Protein AF-M0DHX6-F1 (afdb_monomer_lite)

pLDDT: mean 81.8, std 14.22, range [41.78, 93.5]

Sequence (64 aa):
MVGSDSPRDADADSVEFVLVAAVAANGVIGRDGGMPWHLPEDMAHFKQTTTGHPVVVGRKTYES

InterPro domains:
  IPR001796 Dihydrofolate reductase domain [PF00186] (17-64)
  IPR001796 Dihydrofolate reductase domain [PS51330] (16-64)
  IPR001796 Dihydrofolate reductase domain [cd00209] (17-64)
  IPR012259 Dihydrofolate reductase [PTHR48069] (17-64)
  IPR017925 Dihydrofolate reductase conserved site [PS00075] (28-50)
  IPR024072 Dihydrofolate reductase-like domain superfamily [G3DSA:3.40.430.10] (12-64)
  IPR024072 Dihydrofolate reductase-like domain superfamily [SSF53597] (17-64)

Organism: NCBI:txid1227487

Secondary structure (DSSP, 8-state):
-----PPP---TT-----------TTS-S-BTTB-SS--HHHHHHHHHHHTTS-----HHHH--

Foldseek 3Di:
DDPPPPPPPPPPPDDDDDDDFDADPVRDRDDPLGRPDDDVVSVVVVCVVCPPHDDDDDPSNVVD

Structure (mmCIF, N/CA/C/O backbone):
data_AF-M0DHX6-F1
#
_entry.id   AF-M0DHX6-F1
#
loop_
_atom_site.group_PDB
_atom_site.id
_atom_site.type_symbol
_atom_site.label_atom_id
_atom_site.label_alt_id
_atom_site.label_comp_id
_atom_site.label_asym_id
_atom_site.label_entity_id
_atom_site.label_seq_id
_atom_site.pdbx_PDB_ins_code
_atom_site.Cartn_x
_atom_site.Cartn_y
_atom_site.Cartn_z
_atom_site.occupancy
_atom_site.B_iso_or_equiv
_atom_site.auth_seq_id
_atom_site.auth_comp_id
_atom_site.auth_asym_id
_atom_site.auth_atom_id
_atom_site.pdbx_PDB_model_num
ATOM 1 N N . MET A 1 1 ? -15.449 -43.897 6.427 1.00 41.78 1 MET A N 1
ATOM 2 C CA . MET A 1 1 ? -14.339 -43.035 6.871 1.00 41.78 1 MET A CA 1
ATOM 3 C C . MET A 1 1 ? -14.696 -41.619 6.463 1.00 41.78 1 MET A C 1
ATOM 5 O O . MET A 1 1 ? -14.710 -41.319 5.281 1.00 41.78 1 MET A O 1
ATOM 9 N N . VAL A 1 2 ? -15.149 -40.800 7.401 1.00 44.84 2 VAL A N 1
ATOM 10 C CA . VAL A 1 2 ? -15.397 -39.378 7.151 1.00 44.84 2 VAL A CA 1
ATOM 11 C C . VAL A 1 2 ? -14.369 -38.690 8.026 1.00 44.84 2 VAL A C 1
ATOM 13 O O . VAL A 1 2 ? -14.393 -38.877 9.240 1.00 44.84 2 VAL A O 1
ATOM 16 N N . GLY A 1 3 ? -13.379 -38.057 7.400 1.00 48.59 3 GLY A N 1
ATOM 17 C CA . GLY A 1 3 ? -12.406 -37.250 8.118 1.00 48.59 3 GLY A CA 1
ATOM 18 C C . GLY A 1 3 ? -13.163 -36.102 8.757 1.00 48.59 3 GLY A C 1
ATOM 19 O O . GLY A 1 3 ? -13.703 -35.259 8.046 1.00 48.59 3 GLY A O 1
ATOM 20 N N . SER A 1 4 ? -13.264 -36.131 10.080 1.00 48.62 4 SER A N 1
ATOM 21 C CA . SER A 1 4 ? -13.704 -34.999 10.874 1.00 48.62 4 SER A CA 1
ATOM 22 C C . SER A 1 4 ? -12.737 -33.852 10.605 1.00 48.62 4 SER A C 1
ATOM 24 O O . SER A 1 4 ? -11.640 -33.824 11.159 1.00 48.62 4 SER A O 1
ATOM 26 N N . ASP A 1 5 ? -13.125 -32.922 9.737 1.00 61.28 5 ASP A N 1
ATOM 27 C CA . ASP A 1 5 ? -12.578 -31.569 9.755 1.00 61.28 5 ASP A CA 1
ATOM 28 C C . ASP A 1 5 ? -13.144 -30.901 11.012 1.00 61.28 5 ASP A C 1
ATOM 30 O O . ASP A 1 5 ? -14.127 -30.164 10.985 1.00 61.28 5 ASP A O 1
ATOM 34 N N . SER A 1 6 ? -12.605 -31.304 12.166 1.00 55.12 6 SER A N 1
ATOM 35 C CA . SER A 1 6 ? -12.754 -30.528 13.386 1.00 55.12 6 SER A CA 1
ATOM 36 C C . SER A 1 6 ? -12.144 -29.164 13.082 1.00 55.12 6 SER A C 1
ATOM 38 O O . SER A 1 6 ? -10.965 -29.126 12.706 1.00 55.12 6 SER A O 1
ATOM 40 N N . PRO A 1 7 ? -12.897 -28.059 13.236 1.00 60.62 7 PRO A N 1
ATOM 41 C CA . PRO A 1 7 ? -12.298 -26.740 13.232 1.00 60.62 7 PRO A CA 1
ATOM 42 C C . PRO A 1 7 ? -11.198 -26.806 14.276 1.00 60.62 7 PRO A C 1
ATOM 44 O O . PRO A 1 7 ? -11.453 -27.191 15.417 1.00 60.62 7 PRO A O 1
ATOM 47 N N . ARG A 1 8 ? -9.955 -26.558 13.861 1.00 60.78 8 ARG A N 1
ATOM 48 C CA . ARG A 1 8 ? -8.869 -26.400 14.818 1.00 60.78 8 ARG A CA 1
ATOM 49 C C . ARG A 1 8 ? -9.374 -25.357 15.803 1.00 60.78 8 ARG A C 1
ATOM 51 O O . ARG A 1 8 ? -9.718 -24.258 15.369 1.00 60.78 8 ARG A O 1
ATOM 58 N N . ASP A 1 9 ? -9.444 -25.713 17.079 1.00 56.41 9 ASP A N 1
ATOM 59 C CA . ASP A 1 9 ? -9.459 -24.752 18.171 1.00 56.41 9 ASP A CA 1
ATOM 60 C C . ASP A 1 9 ? -8.124 -23.992 18.080 1.00 56.41 9 ASP A C 1
ATOM 62 O O . ASP A 1 9 ? -7.169 -24.273 18.796 1.00 56.41 9 ASP A O 1
ATOM 66 N N . ALA A 1 10 ? -7.993 -23.134 17.066 1.00 57.06 10 ALA A N 1
ATOM 67 C CA . ALA A 1 10 ? -6.929 -22.166 16.961 1.00 57.06 10 ALA A CA 1
ATOM 68 C C . ALA A 1 10 ? -7.173 -21.209 18.118 1.00 57.06 10 ALA A C 1
ATOM 70 O O . ALA A 1 10 ? -8.299 -20.737 18.293 1.00 57.06 10 ALA A O 1
ATOM 71 N N . ASP A 1 11 ? -6.143 -21.020 18.937 1.00 61.03 11 ASP A N 1
ATOM 72 C CA . ASP A 1 11 ? -6.161 -20.240 20.162 1.00 61.03 11 ASP A CA 1
ATOM 73 C C . ASP A 1 11 ? -7.069 -19.021 20.009 1.00 61.03 11 ASP A C 1
ATOM 75 O O . ASP A 1 11 ? -6.918 -18.263 19.049 1.00 61.03 11 ASP A O 1
ATOM 79 N N . ALA A 1 12 ? -7.998 -18.818 20.947 1.00 57.97 12 ALA A N 1
ATOM 80 C CA . ALA A 1 12 ? -8.979 -17.725 20.946 1.00 57.97 12 ALA A CA 1
ATOM 8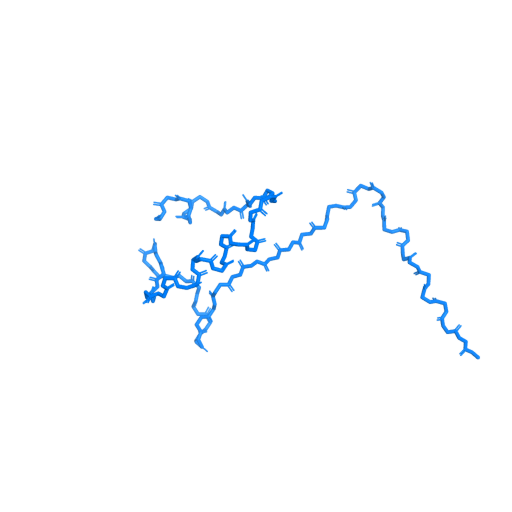1 C C . ALA A 1 12 ? -8.359 -16.301 20.988 1.00 57.97 12 ALA A C 1
ATOM 83 O O . ALA A 1 12 ? -9.076 -15.318 21.148 1.00 57.97 12 ALA A O 1
ATOM 84 N N . ASP A 1 13 ? -7.037 -16.211 20.821 1.00 68.69 13 ASP A N 1
ATOM 85 C CA . ASP A 1 13 ? -6.182 -15.024 20.752 1.00 68.69 13 ASP A CA 1
ATOM 86 C C . ASP A 1 13 ? -5.389 -14.932 19.419 1.00 68.69 13 ASP A C 1
ATOM 88 O O . ASP A 1 13 ? -4.503 -14.093 19.253 1.00 68.69 13 ASP A O 1
ATOM 92 N N . SER A 1 14 ? -5.668 -15.802 18.441 1.00 75.38 14 SER A N 1
ATOM 93 C CA . SER A 1 14 ? -4.967 -15.818 17.151 1.00 75.38 14 SER A CA 1
ATOM 94 C C . SER A 1 14 ? -5.491 -14.713 16.238 1.00 75.38 14 SER A C 1
ATOM 96 O O . SER A 1 14 ? -6.622 -14.768 15.758 1.00 75.38 14 SER A O 1
ATOM 98 N N . VAL A 1 15 ? -4.656 -13.716 15.957 1.00 82.62 15 VAL A N 1
ATOM 99 C CA . VAL A 1 15 ? -4.971 -12.695 14.951 1.00 82.62 15 VAL A CA 1
ATOM 100 C C . VAL A 1 15 ? -4.819 -13.297 13.555 1.00 82.62 15 VAL A C 1
ATOM 102 O O . VAL A 1 15 ? -3.744 -13.771 13.185 1.00 82.62 15 VAL A O 1
ATOM 105 N N . GLU A 1 16 ? -5.890 -13.255 12.765 1.00 87.56 16 GLU A N 1
ATOM 106 C CA . GLU A 1 16 ? -5.843 -13.590 11.344 1.00 87.56 16 GLU A CA 1
ATOM 107 C C . GLU A 1 16 ? -5.261 -12.416 10.546 1.00 87.56 16 GLU A C 1
ATOM 109 O O . GLU A 1 16 ? -5.693 -11.269 10.687 1.00 87.56 16 GLU A O 1
ATOM 114 N N . PHE A 1 17 ? -4.276 -12.701 9.692 1.00 89.75 17 PHE A N 1
ATOM 115 C CA . PHE A 1 17 ? -3.632 -11.701 8.844 1.00 89.75 17 PHE A CA 1
ATOM 116 C C . PHE A 1 17 ? -3.946 -11.947 7.373 1.00 89.75 17 PHE A C 1
ATOM 118 O O . PHE A 1 17 ? -3.772 -13.052 6.861 1.00 89.75 17 PHE A O 1
ATOM 125 N N . VAL A 1 18 ? -4.316 -10.874 6.676 1.00 92.88 18 VAL A N 1
ATOM 126 C CA . VAL A 1 18 ? -4.528 -10.867 5.226 1.00 92.88 18 VAL A CA 1
ATOM 127 C C . VAL A 1 18 ? -3.462 -9.994 4.575 1.00 92.88 18 VAL A C 1
ATOM 129 O O . VAL A 1 18 ? -3.250 -8.852 4.983 1.00 92.88 18 VAL A O 1
ATOM 132 N N . LEU A 1 19 ? -2.791 -10.525 3.551 1.00 93.00 19 LEU A N 1
ATOM 133 C CA . LEU A 1 19 ? -1.837 -9.772 2.741 1.00 93.00 19 LEU A CA 1
ATOM 134 C C . LEU A 1 19 ? -2.492 -9.355 1.425 1.00 93.00 19 LEU A C 1
ATOM 136 O O . LEU A 1 19 ? -3.050 -10.183 0.710 1.00 93.00 19 LEU A O 1
ATOM 140 N N . VAL A 1 20 ? -2.369 -8.073 1.090 1.00 92.19 20 VAL A N 1
ATOM 141 C CA . VAL A 1 20 ? -2.848 -7.501 -0.172 1.00 92.19 20 VAL A CA 1
ATOM 142 C C . VAL A 1 20 ? -1.677 -6.785 -0.839 1.00 92.19 20 VAL A C 1
ATOM 144 O O . VAL A 1 20 ? -1.072 -5.901 -0.233 1.00 92.19 20 VAL A O 1
ATOM 147 N N . ALA A 1 21 ? -1.338 -7.174 -2.070 1.00 91.62 21 ALA A N 1
ATOM 148 C CA . ALA A 1 21 ? -0.257 -6.566 -2.842 1.00 91.62 21 ALA A CA 1
ATOM 149 C C . ALA A 1 21 ? -0.548 -6.630 -4.345 1.00 91.62 21 ALA A C 1
ATOM 151 O O . ALA A 1 21 ? -1.000 -7.657 -4.851 1.00 91.62 21 ALA A O 1
ATOM 152 N N . ALA A 1 22 ? -0.224 -5.552 -5.055 1.00 90.94 22 ALA A N 1
ATOM 153 C CA . ALA A 1 22 ? -0.161 -5.541 -6.508 1.00 90.94 22 ALA A CA 1
ATOM 154 C C . ALA A 1 22 ? 1.248 -5.957 -6.957 1.00 90.94 22 ALA A C 1
ATOM 156 O O . ALA A 1 22 ? 2.249 -5.408 -6.492 1.00 90.94 22 ALA A O 1
ATOM 157 N N . VAL A 1 23 ? 1.327 -6.960 -7.833 1.00 92.19 23 VAL A N 1
ATOM 158 C CA . VAL A 1 23 ? 2.587 -7.587 -8.254 1.00 92.19 23 VAL A CA 1
ATOM 159 C C . VAL A 1 23 ? 2.665 -7.571 -9.776 1.00 92.19 23 VAL A C 1
ATOM 161 O O . VAL A 1 23 ? 1.825 -8.159 -10.456 1.00 92.19 23 VAL A O 1
ATOM 164 N N . ALA A 1 24 ? 3.682 -6.909 -10.326 1.00 91.19 24 ALA A N 1
ATOM 165 C CA . ALA A 1 24 ? 3.946 -6.950 -11.759 1.00 91.19 24 ALA A CA 1
ATOM 166 C C . ALA A 1 24 ? 4.371 -8.357 -12.212 1.00 91.19 24 ALA A C 1
ATOM 168 O O . ALA A 1 24 ? 4.847 -9.169 -11.421 1.00 91.19 24 ALA A O 1
ATOM 169 N N . ALA A 1 25 ? 4.288 -8.632 -13.517 1.00 92.31 25 ALA A N 1
ATOM 170 C CA . ALA A 1 25 ? 4.659 -9.934 -14.087 1.00 92.31 25 ALA A CA 1
ATOM 171 C C . ALA A 1 25 ? 6.113 -10.363 -13.787 1.00 92.31 25 ALA A C 1
ATOM 173 O O . ALA A 1 25 ? 6.431 -11.547 -13.813 1.00 92.31 25 ALA A O 1
ATOM 174 N N . ASN A 1 26 ? 6.996 -9.407 -13.488 1.00 92.62 26 ASN A N 1
ATOM 175 C CA . ASN A 1 26 ? 8.388 -9.633 -13.092 1.00 92.62 26 ASN A CA 1
ATOM 176 C C . ASN A 1 26 ? 8.599 -9.679 -11.562 1.00 92.62 26 ASN A C 1
ATOM 178 O O . ASN A 1 26 ? 9.741 -9.639 -11.109 1.00 92.62 26 ASN A O 1
ATOM 182 N N . GLY A 1 27 ? 7.526 -9.718 -10.767 1.00 92.50 27 GLY A N 1
ATOM 183 C CA . GLY A 1 27 ? 7.569 -9.774 -9.303 1.00 92.50 27 GLY A CA 1
ATOM 184 C C . GLY A 1 27 ? 7.755 -8.425 -8.601 1.00 92.50 27 GLY A C 1
ATOM 185 O O . GLY A 1 27 ? 7.833 -8.385 -7.376 1.00 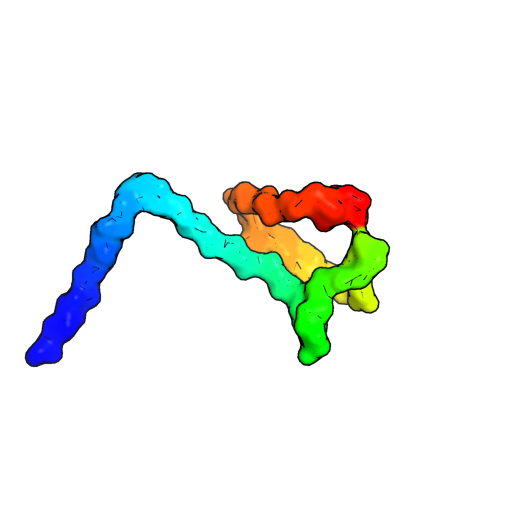92.50 27 GLY A O 1
ATOM 186 N N . VAL A 1 28 ? 7.839 -7.312 -9.338 1.00 92.94 28 VAL A N 1
ATOM 187 C CA . VAL A 1 28 ? 8.017 -5.979 -8.741 1.00 92.94 28 VAL A CA 1
ATOM 188 C C . VAL A 1 28 ? 6.712 -5.500 -8.098 1.00 92.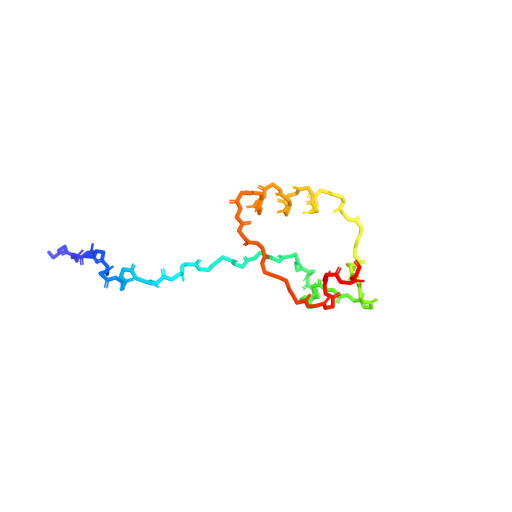94 28 VAL A C 1
ATOM 190 O O . VAL A 1 28 ? 5.670 -5.507 -8.745 1.00 92.94 28 VAL A O 1
ATOM 193 N N . ILE A 1 29 ? 6.794 -5.028 -6.850 1.00 89.94 29 ILE A N 1
ATOM 194 C CA . ILE A 1 29 ? 5.670 -4.444 -6.082 1.00 89.94 29 ILE A CA 1
ATOM 195 C C . ILE A 1 29 ? 5.811 -2.929 -5.852 1.00 89.94 29 ILE A C 1
ATOM 197 O O . ILE A 1 29 ? 4.922 -2.280 -5.314 1.00 89.94 29 ILE A O 1
ATOM 201 N N . GLY A 1 30 ? 6.957 -2.364 -6.229 1.00 89.19 30 GLY A N 1
ATOM 202 C CA . GLY A 1 30 ? 7.293 -0.958 -6.049 1.00 89.19 30 GLY A CA 1
ATOM 203 C C . GLY A 1 30 ? 8.696 -0.663 -6.575 1.00 89.19 30 GLY A C 1
ATOM 204 O O . GLY A 1 30 ? 9.561 -1.543 -6.595 1.00 89.19 30 GLY A O 1
ATOM 205 N N . ARG A 1 31 ? 8.926 0.569 -7.022 1.00 87.31 31 ARG A N 1
ATOM 206 C CA . ARG A 1 31 ? 10.213 1.050 -7.529 1.00 87.31 31 ARG A CA 1
ATOM 207 C C . ARG A 1 31 ? 10.387 2.522 -7.162 1.00 87.31 31 ARG A C 1
ATOM 209 O O . ARG A 1 31 ? 9.442 3.286 -7.285 1.00 87.31 31 ARG A O 1
ATOM 216 N N . ASP A 1 32 ? 11.586 2.901 -6.716 1.00 85.50 32 ASP A N 1
ATOM 217 C CA . ASP A 1 32 ? 11.963 4.297 -6.432 1.00 85.50 32 ASP A CA 1
ATOM 218 C C . ASP A 1 32 ? 10.995 5.043 -5.484 1.00 85.50 32 ASP A C 1
ATOM 220 O O . ASP A 1 32 ? 10.829 6.252 -5.578 1.00 85.50 32 ASP A O 1
ATOM 224 N N . GLY A 1 33 ? 10.371 4.320 -4.543 1.00 79.12 33 GLY A N 1
ATOM 225 C CA . GLY A 1 33 ? 9.412 4.898 -3.595 1.00 79.12 33 GLY A CA 1
ATOM 226 C C . GLY A 1 33 ? 8.006 5.090 -4.164 1.00 79.12 33 GLY A C 1
ATOM 227 O O . GLY A 1 33 ? 7.265 5.907 -3.657 1.00 79.12 33 GLY A O 1
ATOM 228 N N . GLY A 1 34 ? 7.623 4.370 -5.216 1.00 82.56 34 GLY A N 1
ATOM 229 C CA . GLY A 1 34 ? 6.258 4.410 -5.733 1.00 82.56 34 GLY A CA 1
ATOM 230 C C . GLY A 1 34 ? 5.885 3.149 -6.498 1.00 82.56 34 GLY A C 1
ATOM 231 O O . GLY A 1 34 ? 6.668 2.201 -6.611 1.00 82.56 34 GLY A O 1
ATOM 232 N N . MET A 1 35 ? 4.673 3.133 -7.045 1.00 84.50 35 MET A N 1
ATOM 233 C CA . MET A 1 35 ? 4.281 2.118 -8.019 1.00 84.50 35 MET A CA 1
ATOM 234 C C . MET A 1 35 ? 4.872 2.472 -9.390 1.00 84.50 35 MET A C 1
ATOM 236 O O . MET A 1 35 ? 4.686 3.592 -9.862 1.00 84.50 35 MET A O 1
ATOM 240 N N . PRO A 1 36 ? 5.567 1.536 -10.062 1.00 82.44 36 PRO A N 1
ATOM 241 C CA . PRO A 1 36 ? 6.118 1.778 -11.395 1.00 82.44 36 PRO A CA 1
ATOM 242 C C . PRO A 1 36 ? 5.048 1.793 -12.500 1.00 82.44 36 PRO A C 1
ATOM 244 O O . PRO A 1 36 ? 5.375 2.053 -13.656 1.00 82.44 36 PRO A O 1
ATOM 247 N N . TRP A 1 37 ? 3.788 1.502 -12.165 1.00 84.38 37 TRP A N 1
ATOM 248 C CA . TRP A 1 37 ? 2.625 1.599 -13.045 1.00 84.38 37 TRP A CA 1
ATOM 249 C C . TRP A 1 37 ? 1.658 2.677 -12.554 1.00 84.38 37 TRP A C 1
ATOM 251 O O . TRP A 1 37 ? 1.613 3.008 -11.371 1.00 84.38 37 TRP A O 1
ATOM 261 N N . HIS A 1 38 ? 0.840 3.186 -13.474 1.00 81.31 38 HIS A N 1
ATOM 262 C CA . HIS A 1 38 ? -0.269 4.076 -13.154 1.00 81.31 38 HIS A CA 1
ATOM 263 C C . HIS A 1 38 ? -1.584 3.393 -13.532 1.00 81.31 38 HIS A C 1
ATOM 265 O O . HIS A 1 38 ? -1.990 3.424 -14.692 1.00 81.31 38 HIS A O 1
ATOM 271 N N . LEU A 1 39 ? -2.211 2.738 -12.551 1.00 85.94 39 LEU A N 1
ATOM 272 C CA . LEU A 1 39 ? -3.497 2.056 -12.702 1.00 85.94 39 LEU A CA 1
ATOM 273 C C . LEU A 1 39 ? -4.442 2.521 -11.579 1.00 85.94 39 LEU A C 1
ATOM 275 O O . LEU A 1 39 ? -4.387 1.981 -10.473 1.00 85.94 39 LEU A O 1
ATOM 279 N N . PRO A 1 40 ? -5.265 3.558 -11.812 1.00 84.00 40 PRO A N 1
ATOM 280 C CA . PRO A 1 40 ? -6.172 4.106 -10.799 1.00 84.00 40 PRO A CA 1
ATOM 281 C C . PRO A 1 40 ? -7.128 3.065 -10.196 1.00 84.00 40 PRO A C 1
ATOM 283 O O . PRO A 1 40 ? -7.482 3.146 -9.017 1.00 84.00 40 PRO A O 1
ATOM 286 N N . GLU A 1 41 ? -7.519 2.069 -10.988 1.00 89.06 41 GLU A N 1
ATOM 287 C CA . GLU A 1 41 ? -8.395 0.969 -10.591 1.00 89.06 41 GLU A CA 1
ATOM 288 C C . GLU A 1 41 ? -7.765 0.085 -9.506 1.00 89.06 41 GLU A C 1
ATOM 290 O O . GLU A 1 41 ? -8.480 -0.408 -8.635 1.00 89.06 41 GLU A O 1
ATOM 295 N N . ASP A 1 42 ? -6.438 -0.067 -9.509 1.00 87.88 42 ASP A N 1
ATOM 296 C CA . ASP A 1 42 ? -5.693 -0.857 -8.520 1.00 87.88 42 ASP A CA 1
ATOM 297 C C . ASP A 1 42 ? -5.808 -0.231 -7.124 1.00 87.88 42 ASP A C 1
ATOM 299 O O . ASP A 1 42 ? -6.142 -0.891 -6.142 1.00 87.88 42 ASP A O 1
ATOM 303 N N . MET A 1 43 ? -5.654 1.094 -7.047 1.00 86.25 43 MET A N 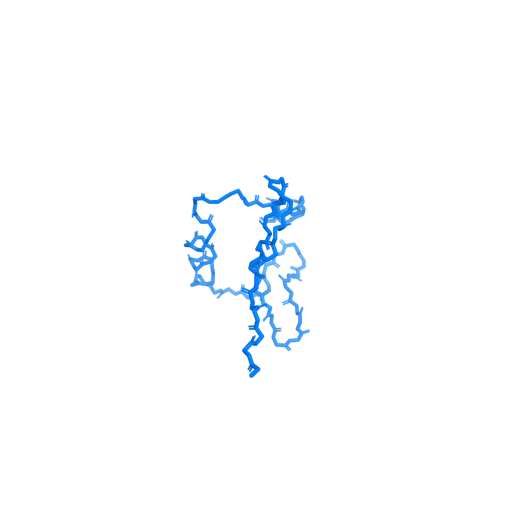1
ATOM 304 C CA . MET A 1 43 ? -5.841 1.846 -5.804 1.00 86.25 43 MET A CA 1
ATOM 305 C C . MET A 1 43 ? -7.294 1.864 -5.338 1.00 86.25 43 MET A C 1
ATOM 307 O O . MET A 1 43 ? -7.557 1.758 -4.137 1.00 86.25 43 MET A O 1
ATOM 311 N N . ALA A 1 44 ? -8.250 1.968 -6.264 1.00 89.56 44 ALA A N 1
ATOM 312 C CA . ALA A 1 44 ? -9.666 1.870 -5.930 1.00 89.56 44 ALA A CA 1
ATOM 313 C C . ALA A 1 44 ? -10.005 0.491 -5.342 1.00 89.56 44 ALA A C 1
ATOM 315 O O . ALA A 1 44 ? -10.686 0.411 -4.316 1.00 89.56 44 ALA A O 1
ATOM 316 N N . HIS A 1 45 ? -9.478 -0.579 -5.942 1.00 89.81 45 HIS A N 1
ATOM 317 C CA . HIS A 1 45 ? -9.659 -1.937 -5.450 1.00 89.81 45 HIS A CA 1
ATOM 318 C C . HIS A 1 45 ? -8.980 -2.145 -4.092 1.00 89.81 45 HIS A C 1
ATOM 320 O O . HIS A 1 45 ? -9.632 -2.612 -3.159 1.00 89.81 45 HIS A O 1
ATOM 326 N N . PHE A 1 46 ? -7.722 -1.722 -3.935 1.00 91.00 46 PHE A N 1
ATOM 327 C CA . PHE A 1 46 ? -7.004 -1.798 -2.662 1.00 91.00 46 PHE A CA 1
ATOM 328 C C . PHE A 1 46 ? -7.781 -1.102 -1.539 1.00 91.00 46 PHE A C 1
ATOM 330 O O . PHE A 1 46 ? -7.979 -1.671 -0.463 1.00 91.00 46 PHE A O 1
ATOM 337 N N . LYS A 1 47 ? -8.287 0.109 -1.801 1.00 89.81 47 LYS A N 1
ATOM 338 C CA . LYS A 1 47 ? -9.101 0.857 -0.841 1.00 89.81 47 LYS A CA 1
ATOM 339 C C . LYS A 1 47 ? -10.398 0.124 -0.513 1.00 89.81 47 LYS A C 1
ATOM 341 O O . LYS A 1 47 ? -10.750 0.029 0.659 1.00 89.81 47 LYS A O 1
ATOM 346 N N . GLN A 1 48 ? -11.104 -0.399 -1.513 1.00 93.12 48 GLN A N 1
ATOM 347 C CA . GLN A 1 48 ? -12.344 -1.143 -1.295 1.00 93.12 48 GLN A CA 1
ATOM 348 C C . GLN A 1 48 ? -12.114 -2.393 -0.433 1.00 93.12 48 GLN A C 1
ATOM 350 O O . GLN A 1 48 ? -12.893 -2.642 0.481 1.00 93.12 48 GLN A O 1
ATOM 355 N N . THR A 1 49 ? -11.031 -3.128 -0.685 1.00 92.25 49 THR A N 1
ATOM 356 C CA . THR A 1 49 ? -10.676 -4.357 0.039 1.00 92.25 49 THR A CA 1
ATOM 357 C C . THR A 1 49 ? -10.251 -4.088 1.483 1.00 92.25 49 THR A C 1
ATOM 359 O O . THR A 1 49 ? -10.548 -4.877 2.374 1.00 92.25 49 THR A O 1
ATOM 362 N N . THR A 1 50 ? -9.560 -2.975 1.737 1.00 93.06 50 THR A N 1
ATOM 363 C CA . THR A 1 50 ? -8.984 -2.674 3.059 1.00 93.06 50 THR A CA 1
ATOM 364 C C . THR A 1 50 ? -9.865 -1.790 3.941 1.00 93.06 50 THR A C 1
ATOM 366 O O . THR A 1 50 ? -9.673 -1.746 5.156 1.00 93.06 50 THR A O 1
ATOM 369 N N . THR A 1 51 ? -10.857 -1.100 3.370 1.00 93.50 51 THR A N 1
ATOM 370 C CA . THR A 1 51 ? -11.770 -0.244 4.142 1.00 93.50 51 THR A CA 1
ATOM 371 C C . THR A 1 51 ? -12.475 -1.053 5.235 1.00 93.50 51 THR A C 1
ATOM 373 O O . THR A 1 51 ? -13.006 -2.130 4.981 1.00 93.50 51 THR A O 1
ATOM 376 N N . GLY A 1 52 ? -12.483 -0.525 6.462 1.00 92.75 52 GLY A N 1
ATOM 377 C CA . GLY A 1 52 ? -13.074 -1.188 7.632 1.00 92.75 52 GLY A CA 1
ATOM 378 C C . GLY A 1 52 ? -12.114 -2.089 8.41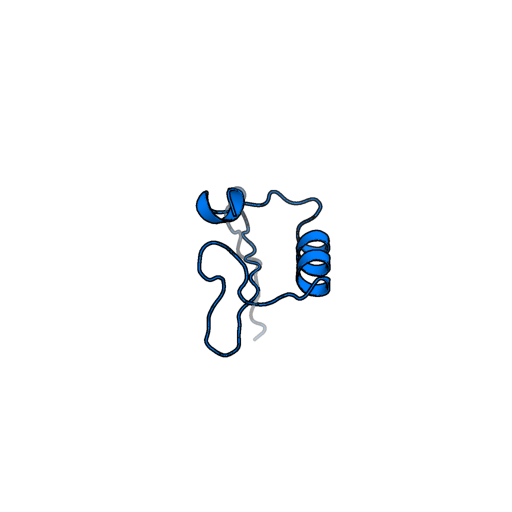5 1.00 92.75 52 GLY A C 1
ATOM 379 O O . GLY A 1 52 ? -12.488 -2.552 9.488 1.00 92.75 52 GLY A O 1
ATOM 380 N N . HIS A 1 53 ? -10.879 -2.279 7.938 1.00 91.00 53 HIS A N 1
ATOM 381 C CA . HIS A 1 53 ? -9.859 -3.097 8.595 1.00 91.00 53 HIS A CA 1
ATOM 382 C C . HIS A 1 53 ? -8.630 -2.256 8.977 1.00 91.00 53 HIS A C 1
ATOM 384 O O . HIS A 1 53 ? -8.332 -1.258 8.311 1.00 91.00 53 HIS A O 1
ATOM 390 N N . PRO A 1 54 ? -7.882 -2.637 10.029 1.00 92.12 54 PRO A N 1
ATOM 391 C CA . PRO A 1 54 ? -6.585 -2.036 10.304 1.00 92.12 54 PRO A CA 1
ATOM 392 C C . PRO A 1 54 ? -5.625 -2.364 9.160 1.00 92.12 54 PRO A C 1
ATOM 394 O O . PRO A 1 54 ? -5.424 -3.530 8.825 1.00 92.12 54 PRO A O 1
ATOM 397 N N . VAL A 1 55 ? -5.007 -1.339 8.576 1.00 93.00 55 VAL A N 1
ATOM 398 C CA . VAL A 1 55 ? -4.011 -1.515 7.516 1.00 93.00 55 VAL A CA 1
ATOM 399 C C . VAL A 1 55 ? -2.626 -1.283 8.096 1.00 93.00 55 VAL A C 1
ATOM 401 O O . VAL A 1 55 ? -2.326 -0.202 8.602 1.00 93.00 55 VAL A O 1
ATOM 404 N N . VAL A 1 56 ? -1.771 -2.298 8.002 1.00 91.50 56 VAL A N 1
ATOM 405 C CA . VAL A 1 56 ? -0.365 -2.207 8.396 1.00 91.50 56 VAL A CA 1
ATOM 406 C C . VAL A 1 56 ? 0.479 -2.051 7.140 1.00 91.50 56 VAL A C 1
ATOM 408 O O . VAL A 1 56 ? 0.464 -2.906 6.259 1.00 91.50 56 VAL A O 1
ATOM 411 N N . VAL A 1 57 ? 1.239 -0.961 7.068 1.00 92.69 57 VAL A N 1
ATOM 412 C CA . VAL A 1 57 ? 2.198 -0.703 5.988 1.00 92.69 57 VAL A CA 1
ATOM 413 C C . VAL A 1 57 ? 3.566 -0.368 6.567 1.00 92.69 57 VAL A C 1
ATOM 415 O O . VAL A 1 57 ? 3.685 0.159 7.673 1.00 92.69 57 VAL A O 1
ATOM 418 N N . GLY A 1 58 ? 4.623 -0.665 5.813 1.00 90.50 58 GLY A N 1
ATOM 419 C CA . GLY A 1 58 ? 5.967 -0.223 6.175 1.00 90.50 58 GLY A CA 1
ATOM 420 C C . GLY A 1 58 ? 6.109 1.296 6.041 1.00 90.50 58 GLY A C 1
ATOM 421 O O . GLY A 1 58 ? 5.512 1.900 5.152 1.00 90.50 58 GLY A O 1
ATOM 422 N N . ARG A 1 59 ? 6.969 1.912 6.866 1.00 91.75 59 ARG A N 1
ATOM 423 C CA . ARG A 1 59 ? 7.243 3.367 6.854 1.00 91.75 59 ARG A CA 1
ATOM 424 C C . ARG A 1 59 ? 7.450 3.932 5.446 1.00 91.75 59 ARG A C 1
ATOM 426 O O . ARG A 1 59 ? 6.850 4.936 5.101 1.00 91.75 59 ARG A O 1
ATOM 433 N N . LYS A 1 60 ? 8.289 3.285 4.630 1.00 86.06 60 LYS A N 1
ATOM 434 C CA . LYS A 1 60 ? 8.600 3.780 3.280 1.00 86.06 60 LYS A CA 1
ATOM 435 C C . LYS A 1 60 ? 7.353 3.869 2.403 1.00 86.06 60 LYS A C 1
ATOM 437 O O . LYS A 1 60 ? 7.220 4.844 1.689 1.00 86.06 60 LYS A O 1
ATOM 442 N N . THR A 1 61 ? 6.452 2.889 2.488 1.00 85.50 61 THR A N 1
ATOM 443 C CA . THR A 1 61 ? 5.180 2.871 1.748 1.00 85.50 61 THR A CA 1
ATOM 444 C C . THR A 1 61 ? 4.222 3.952 2.236 1.00 85.50 61 THR A C 1
ATOM 446 O O . THR A 1 61 ? 3.465 4.485 1.442 1.00 85.50 61 THR A O 1
ATOM 449 N N . TYR A 1 62 ? 4.261 4.287 3.527 1.00 85.25 62 TYR A N 1
ATOM 450 C CA . TYR A 1 62 ? 3.469 5.384 4.085 1.00 85.25 62 TYR A CA 1
ATOM 451 C C . TYR A 1 62 ? 3.980 6.772 3.658 1.00 85.25 62 TYR A C 1
ATOM 453 O O . TYR A 1 62 ? 3.192 7.693 3.495 1.00 85.25 62 TYR A O 1
ATOM 461 N N . GLU A 1 63 ? 5.297 6.922 3.497 1.00 82.88 63 GLU A N 1
ATOM 462 C CA . GLU A 1 63 ? 5.958 8.171 3.082 1.00 82.88 63 GLU A CA 1
ATOM 463 C C . GLU A 1 63 ? 6.045 8.353 1.552 1.00 82.88 63 GLU A C 1
ATOM 465 O O . GLU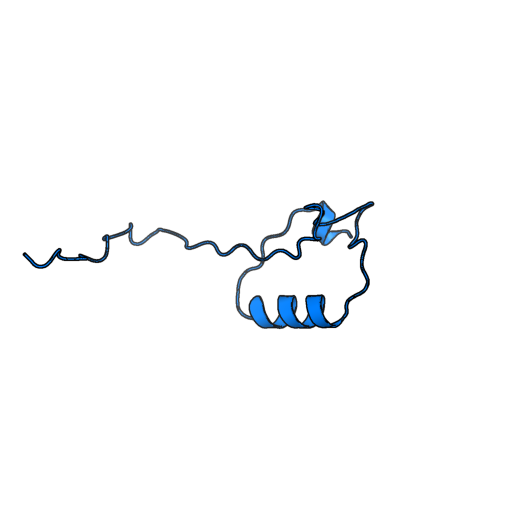 A 1 63 ? 6.561 9.376 1.103 1.00 82.88 63 GLU A O 1
ATOM 470 N N . SER A 1 64 ? 5.615 7.349 0.777 1.00 76.38 64 SER A N 1
ATOM 471 C CA . SER A 1 64 ? 5.651 7.320 -0.696 1.00 76.38 64 SER A CA 1
ATOM 472 C C . SER A 1 64 ? 4.524 8.128 -1.335 1.00 76.38 64 SER A C 1
ATOM 474 O O . SER A 1 64 ? 3.409 8.126 -0.769 1.00 76.38 64 SER A O 1
#

Radius of gyration: 17.47 Å; chains: 1; bounding box: 27×51×35 Å